Protein AF-A0A182EVX2-F1 (afdb_monomer_lite)

Foldseek 3Di:
DEWEAAPDDPPDRHPDPLSSVLVVLCVVLVHPYHYHHDPFLVVPPVSDDGWDADPVCRPDIDHDPVVSSVVSVVVSPD

pLDDT: mean 85.49, std 11.91, range [38.91, 96.38]

Radius of gyration: 11.96 Å; chains: 1; bounding box: 28×32×27 Å

Secondary structure (DSSP, 8-state):
-EEEEPPPBTTBS-SSHHHHHHHHHHHHTT---EEEE-S-GGGSTTS-S-EEE-SSSTT-EE--HHHHHHHHHHHT--

InterPro domains:
  IPR019564 Mitochondrial outer membrane transport complex Sam37/metaxin, N-terminal domain [PF10568] (19-75)

Sequence (78 aa):
MELYIWPSDFGLP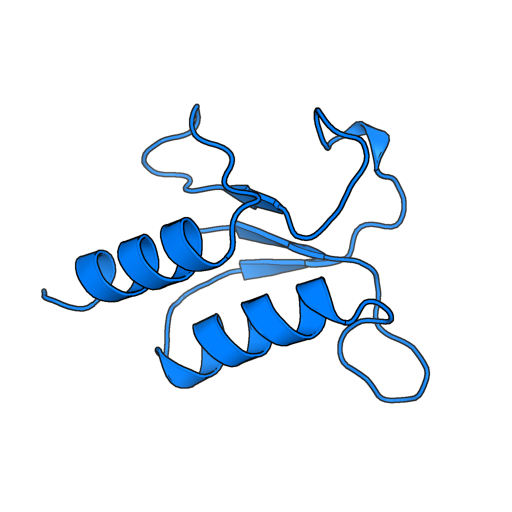SIDSRCLQFMACAKFCAAPVSVIPCCSPWKSQNGEYPMFVDRSNLTEKIFDFDKFADMLRKSGQV

Organism: Onchocerca ochengi (NCBI:txid42157)

Structure (mmCIF, N/CA/C/O backbone):
data_AF-A0A182EVX2-F1
#
_entry.id   AF-A0A182EVX2-F1
#
loop_
_atom_site.group_PDB
_atom_site.id
_atom_site.type_symbol
_atom_site.label_atom_id
_atom_site.label_alt_id
_atom_site.label_comp_id
_atom_site.label_asym_id
_atom_site.label_entity_id
_atom_site.label_seq_id
_atom_site.pdbx_PDB_ins_code
_atom_site.Cartn_x
_atom_site.Cartn_y
_atom_site.Cartn_z
_atom_site.occupancy
_atom_site.B_iso_or_equiv
_atom_site.auth_seq_id
_atom_site.auth_comp_id
_atom_site.auth_asym_id
_atom_site.auth_atom_id
_atom_site.pdbx_PDB_model_num
ATOM 1 N N . MET A 1 1 ? -9.872 5.931 0.619 1.00 88.31 1 MET A N 1
ATOM 2 C CA . MET A 1 1 ? -8.636 5.287 1.092 1.00 88.31 1 MET A CA 1
ATOM 3 C C . MET A 1 1 ? -7.976 4.572 -0.074 1.00 88.31 1 MET A C 1
ATOM 5 O O . MET A 1 1 ? -8.557 3.636 -0.615 1.00 88.31 1 MET A O 1
ATOM 9 N N . GLU A 1 2 ? -6.815 5.048 -0.505 1.00 91.69 2 GLU A N 1
ATOM 10 C CA . GLU A 1 2 ? -6.037 4.482 -1.611 1.00 91.69 2 GLU A CA 1
ATOM 11 C C . GLU A 1 2 ? -4.665 4.055 -1.099 1.00 91.69 2 GLU A C 1
ATOM 13 O O . GLU A 1 2 ? -4.010 4.817 -0.394 1.00 91.69 2 GLU A O 1
ATOM 18 N N . LEU A 1 3 ? -4.227 2.851 -1.455 1.00 93.12 3 LEU A N 1
ATOM 19 C CA . LEU A 1 3 ? -2.911 2.324 -1.121 1.00 93.12 3 LEU A CA 1
ATOM 20 C C . LEU A 1 3 ? -2.143 2.060 -2.411 1.00 93.12 3 LEU A C 1
ATOM 22 O O . LEU A 1 3 ? -2.439 1.117 -3.143 1.00 93.12 3 LEU A O 1
ATOM 26 N N . TYR A 1 4 ? -1.154 2.899 -2.679 1.00 92.75 4 TYR A N 1
ATOM 27 C CA . TYR A 1 4 ? -0.263 2.752 -3.815 1.00 92.75 4 TYR A CA 1
ATOM 28 C C . TYR A 1 4 ? 0.877 1.802 -3.457 1.00 92.75 4 TYR A C 1
ATOM 30 O O . TYR A 1 4 ? 1.546 1.996 -2.439 1.00 92.75 4 TYR A O 1
ATOM 38 N N . ILE A 1 5 ? 1.095 0.790 -4.294 1.00 94.12 5 ILE A N 1
ATOM 39 C CA . ILE A 1 5 ? 2.053 -0.294 -4.046 1.00 94.12 5 ILE A CA 1
ATOM 40 C C . ILE A 1 5 ? 2.929 -0.566 -5.263 1.00 94.12 5 ILE A C 1
ATOM 42 O O . ILE A 1 5 ? 2.560 -0.250 -6.399 1.00 94.12 5 ILE A O 1
ATOM 46 N N . TRP A 1 6 ? 4.047 -1.250 -5.032 1.00 92.81 6 TRP A N 1
ATOM 47 C CA . TRP A 1 6 ? 4.768 -1.908 -6.114 1.00 92.81 6 TRP A CA 1
ATOM 48 C C . TRP A 1 6 ? 3.934 -3.047 -6.728 1.00 92.81 6 TRP A C 1
ATOM 50 O O . TRP A 1 6 ? 3.192 -3.711 -5.996 1.00 92.81 6 TRP A O 1
ATOM 60 N N . PRO A 1 7 ? 4.043 -3.299 -8.046 1.00 92.25 7 PRO A N 1
ATOM 61 C CA . PRO A 1 7 ? 3.286 -4.344 -8.729 1.00 92.25 7 PRO A CA 1
ATOM 62 C C . PRO A 1 7 ? 3.519 -5.743 -8.157 1.00 92.25 7 PRO A C 1
ATOM 64 O O . PRO A 1 7 ? 4.525 -6.014 -7.506 1.00 92.25 7 PRO A O 1
ATOM 67 N N . SER A 1 8 ? 2.575 -6.637 -8.427 1.00 93.56 8 SER A N 1
ATOM 68 C CA . SER A 1 8 ? 2.662 -8.065 -8.122 1.00 93.56 8 SER A CA 1
ATOM 69 C C . SER A 1 8 ? 3.633 -8.790 -9.056 1.00 93.56 8 SER A C 1
ATOM 71 O O . SER A 1 8 ? 3.598 -8.549 -10.262 1.00 93.56 8 SER A O 1
ATOM 73 N N . ASP A 1 9 ? 4.403 -9.733 -8.518 1.00 93.62 9 ASP A N 1
ATOM 74 C CA . ASP A 1 9 ? 5.171 -10.730 -9.277 1.00 93.62 9 ASP A CA 1
ATOM 75 C C . ASP A 1 9 ? 5.405 -11.975 -8.394 1.00 93.62 9 ASP A C 1
ATOM 77 O O . ASP A 1 9 ? 5.080 -11.960 -7.205 1.00 93.62 9 ASP A O 1
ATOM 81 N N . PHE A 1 10 ? 5.933 -13.067 -8.952 1.00 90.25 10 PHE A N 1
ATOM 82 C CA . PHE A 1 10 ? 6.252 -14.317 -8.238 1.00 90.25 10 PHE A CA 1
ATOM 83 C C . PHE A 1 10 ? 5.058 -14.968 -7.511 1.00 90.25 10 PHE A C 1
ATOM 85 O O . PHE A 1 10 ? 5.232 -15.724 -6.557 1.00 90.25 10 PHE A O 1
ATOM 92 N N . GLY A 1 11 ? 3.827 -14.664 -7.936 1.00 92.62 11 GLY A N 1
ATOM 93 C CA . GLY A 1 11 ? 2.606 -15.101 -7.249 1.00 92.62 11 GLY A CA 1
ATOM 94 C C . GLY A 1 11 ? 2.312 -14.347 -5.944 1.00 92.62 11 GLY A C 1
ATOM 95 O O . GLY A 1 11 ? 1.382 -14.714 -5.228 1.00 92.62 11 GLY A O 1
ATOM 96 N N . LEU A 1 12 ? 3.068 -13.288 -5.638 1.00 94.56 12 LEU A N 1
ATOM 97 C CA . LEU A 1 12 ? 2.824 -12.393 -4.513 1.00 94.56 12 LEU A CA 1
ATOM 98 C C . LEU A 1 12 ? 2.027 -11.167 -4.963 1.00 94.56 12 LEU A C 1
ATOM 100 O O . LEU A 1 12 ? 2.194 -10.681 -6.082 1.00 94.56 12 LEU A O 1
ATOM 104 N N . PRO A 1 13 ? 1.189 -10.601 -4.083 1.00 92.38 13 PRO A N 1
ATOM 105 C CA . PRO A 1 13 ? 0.377 -9.447 -4.442 1.00 92.38 13 PRO A CA 1
ATOM 106 C C . PRO A 1 13 ? 1.179 -8.128 -4.530 1.00 92.38 13 PRO A C 1
ATOM 108 O O . PRO A 1 13 ? 0.632 -7.122 -4.969 1.00 92.38 13 PRO A O 1
ATOM 111 N N . SER A 1 14 ? 2.469 -8.130 -4.167 1.00 94.62 14 SER A N 1
ATOM 112 C CA . SER A 1 14 ? 3.452 -7.072 -4.440 1.00 94.62 14 SER A CA 1
ATOM 113 C C . SER A 1 14 ? 4.877 -7.646 -4.364 1.00 94.62 14 SER A C 1
ATOM 115 O O . SER A 1 14 ? 5.107 -8.581 -3.596 1.00 94.62 14 SER A O 1
ATOM 117 N N . ILE A 1 15 ? 5.827 -7.091 -5.125 1.00 93.94 15 ILE A N 1
ATOM 118 C CA . ILE A 1 15 ? 7.262 -7.447 -5.067 1.00 93.94 15 ILE A CA 1
ATOM 119 C C . ILE A 1 15 ? 8.006 -6.876 -3.851 1.00 93.94 15 ILE A C 1
ATOM 121 O O . ILE A 1 15 ? 9.144 -7.259 -3.595 1.00 93.94 15 ILE A O 1
ATOM 125 N N . ASP A 1 16 ? 7.390 -5.952 -3.113 1.00 92.56 16 ASP A N 1
ATOM 126 C CA . ASP A 1 16 ? 8.017 -5.247 -1.995 1.00 92.56 16 ASP A CA 1
ATOM 127 C C . ASP A 1 16 ? 7.427 -5.674 -0.646 1.00 92.56 16 ASP A C 1
ATOM 129 O O . ASP A 1 16 ? 6.208 -5.736 -0.461 1.00 92.56 16 ASP A O 1
ATOM 133 N N . SER A 1 17 ? 8.301 -5.935 0.328 1.00 94.81 17 SER A N 1
ATOM 134 C CA . SER A 1 17 ? 7.907 -6.449 1.643 1.00 94.81 17 SER A CA 1
ATOM 135 C C . SER A 1 17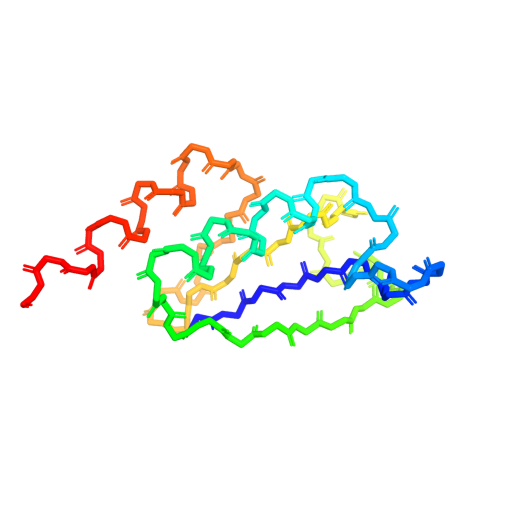 ? 7.074 -5.450 2.450 1.00 94.81 17 SER A C 1
ATOM 137 O O . SER A 1 17 ? 6.126 -5.859 3.125 1.00 94.81 17 SER A O 1
ATOM 139 N N . ARG A 1 18 ? 7.355 -4.143 2.346 1.00 94.50 18 ARG A N 1
ATOM 140 C CA . ARG A 1 18 ? 6.562 -3.104 3.022 1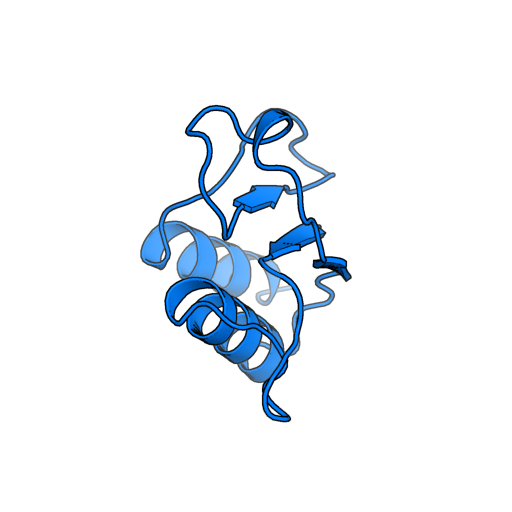.00 94.50 18 ARG A CA 1
ATOM 141 C C . ARG A 1 18 ? 5.167 -3.009 2.410 1.00 94.50 18 ARG A C 1
ATOM 143 O O . ARG A 1 18 ? 4.180 -2.952 3.139 1.00 94.50 18 ARG A O 1
ATOM 150 N N . CYS A 1 19 ? 5.052 -3.069 1.084 1.00 94.69 19 CYS A N 1
ATOM 151 C CA . CYS A 1 19 ? 3.755 -3.097 0.403 1.00 94.69 19 CYS A CA 1
ATOM 152 C C . CYS A 1 19 ? 2.896 -4.287 0.859 1.00 94.69 19 CYS A C 1
ATOM 154 O O . CYS A 1 19 ? 1.720 -4.111 1.190 1.00 94.69 19 CYS A O 1
ATOM 156 N N . LEU A 1 20 ? 3.497 -5.480 0.958 1.00 96.19 20 LEU A N 1
ATOM 157 C CA . LEU A 1 20 ? 2.824 -6.675 1.475 1.00 96.19 20 LEU A CA 1
ATOM 158 C C . LEU A 1 20 ? 2.337 -6.488 2.917 1.00 96.19 20 LEU A C 1
ATOM 160 O O . LEU A 1 20 ? 1.208 -6.869 3.232 1.00 96.19 20 LEU A O 1
ATOM 164 N N . GLN A 1 21 ? 3.148 -5.868 3.776 1.00 96.38 21 GLN A N 1
ATOM 165 C CA . GLN A 1 21 ? 2.790 -5.582 5.166 1.00 96.38 21 GLN A CA 1
ATOM 166 C C . GLN A 1 21 ? 1.553 -4.671 5.265 1.00 96.38 21 GLN A C 1
ATOM 168 O O . GLN A 1 21 ? 0.604 -4.990 5.985 1.00 96.38 21 GLN A O 1
ATOM 173 N N . PHE A 1 22 ? 1.525 -3.569 4.509 1.00 95.75 22 PHE A N 1
ATOM 174 C CA . PHE A 1 22 ? 0.394 -2.632 4.497 1.00 95.75 22 PHE A CA 1
ATOM 175 C C . PHE A 1 22 ? -0.887 -3.296 3.984 1.00 95.75 22 PHE A C 1
ATOM 177 O O . PHE A 1 22 ? -1.954 -3.154 4.582 1.00 95.75 22 PHE A O 1
ATOM 184 N N . MET A 1 23 ? -0.785 -4.066 2.901 1.00 95.38 23 MET A N 1
ATOM 185 C CA . MET A 1 23 ? -1.917 -4.797 2.334 1.00 95.38 23 MET A CA 1
ATOM 186 C C . MET A 1 23 ? -2.466 -5.858 3.285 1.00 95.38 23 MET A C 1
ATOM 188 O O . MET A 1 23 ? -3.683 -5.993 3.415 1.00 95.38 23 MET A O 1
ATOM 192 N N . ALA A 1 24 ? -1.589 -6.608 3.959 1.00 95.69 24 ALA A N 1
ATOM 193 C CA . ALA A 1 24 ? -1.996 -7.597 4.948 1.00 95.69 24 ALA A CA 1
ATOM 194 C C . ALA A 1 24 ? -2.735 -6.930 6.114 1.00 95.69 24 ALA A C 1
ATOM 196 O O . ALA A 1 24 ? -3.816 -7.380 6.485 1.00 95.69 24 ALA A O 1
ATOM 197 N N . CYS A 1 25 ? -2.207 -5.814 6.629 1.00 94.69 25 CYS A N 1
ATOM 198 C CA . CYS A 1 25 ? -2.856 -5.032 7.677 1.00 94.69 25 CYS A CA 1
ATOM 199 C C . CYS A 1 25 ? -4.247 -4.541 7.245 1.00 94.69 25 CYS A C 1
ATOM 201 O O . CYS A 1 25 ? -5.227 -4.832 7.928 1.00 94.69 25 CYS A O 1
ATOM 203 N N . ALA A 1 26 ? -4.366 -3.907 6.072 1.00 93.56 26 ALA A N 1
ATOM 204 C CA . ALA A 1 26 ? -5.654 -3.469 5.529 1.00 93.56 26 ALA A CA 1
ATOM 205 C C . ALA A 1 26 ? -6.666 -4.619 5.422 1.00 93.56 26 ALA A C 1
ATOM 207 O O . ALA A 1 26 ? -7.825 -4.472 5.814 1.00 93.56 26 ALA A O 1
ATOM 208 N N . LYS A 1 27 ? -6.215 -5.779 4.929 1.00 92.62 27 LYS A N 1
ATOM 209 C CA . LYS A 1 27 ? -7.050 -6.970 4.763 1.00 92.62 27 LYS A CA 1
ATOM 210 C C . LYS A 1 27 ? -7.504 -7.551 6.102 1.00 92.62 27 LYS A C 1
ATOM 212 O O . LYS A 1 27 ? -8.676 -7.887 6.237 1.00 92.62 27 LYS A O 1
ATOM 217 N N . PHE A 1 28 ? -6.613 -7.650 7.088 1.00 92.56 28 PHE A N 1
ATOM 218 C CA . PHE A 1 28 ? -6.960 -8.140 8.426 1.00 92.56 28 PHE A CA 1
ATOM 219 C C . PHE A 1 28 ? -7.882 -7.185 9.184 1.00 92.56 28 PHE A C 1
ATOM 221 O O . PHE A 1 28 ? -8.729 -7.640 9.945 1.00 92.56 28 PHE A O 1
ATOM 228 N N . CYS A 1 29 ? -7.778 -5.881 8.931 1.00 90.06 29 CYS A N 1
ATOM 229 C CA . CYS A 1 29 ? -8.708 -4.883 9.454 1.00 90.06 29 CYS A CA 1
ATOM 230 C C . CYS A 1 29 ? -10.041 -4.818 8.688 1.00 90.06 29 CYS A C 1
ATOM 232 O O . CYS A 1 29 ? -10.873 -3.984 9.030 1.00 90.06 29 CYS A O 1
ATOM 234 N N . ALA A 1 30 ? -10.237 -5.639 7.645 1.00 88.94 30 ALA A N 1
ATOM 235 C CA . ALA A 1 30 ? -11.385 -5.572 6.735 1.00 88.94 30 ALA A CA 1
ATOM 236 C C . ALA A 1 30 ? -11.655 -4.148 6.197 1.00 88.94 30 ALA A C 1
ATOM 238 O O . ALA A 1 30 ? -12.796 -3.767 5.936 1.00 88.94 30 ALA A O 1
ATOM 239 N N . ALA A 1 31 ? -10.596 -3.349 6.040 1.00 88.62 31 ALA A N 1
ATOM 240 C CA . ALA A 1 31 ? -10.717 -1.947 5.684 1.00 88.62 31 ALA A CA 1
ATOM 241 C C . ALA A 1 31 ? -11.003 -1.781 4.179 1.00 88.62 31 ALA A C 1
ATOM 243 O O . ALA A 1 31 ? -10.362 -2.448 3.359 1.00 88.62 31 ALA A O 1
ATOM 244 N N . PRO A 1 32 ? -11.903 -0.861 3.780 1.00 88.25 32 PRO A N 1
ATOM 245 C CA . PRO A 1 32 ? -12.236 -0.612 2.378 1.00 88.25 32 PRO A CA 1
ATOM 246 C C . PRO A 1 32 ? -11.147 0.232 1.690 1.00 88.25 32 PRO A C 1
ATOM 248 O O . PRO A 1 32 ? -11.345 1.399 1.345 1.00 88.25 32 PRO A O 1
ATOM 251 N N . VAL A 1 33 ? -9.962 -0.356 1.511 1.00 90.50 33 VAL A N 1
ATOM 252 C CA . VAL A 1 33 ? -8.799 0.288 0.888 1.00 90.50 33 VAL A CA 1
ATOM 253 C C . VAL A 1 33 ? -8.680 -0.138 -0.573 1.00 90.50 33 VAL A C 1
ATOM 255 O O . VAL A 1 33 ? -8.586 -1.324 -0.882 1.00 90.50 33 VAL A O 1
ATOM 258 N N . SER A 1 34 ? -8.634 0.836 -1.483 1.00 92.62 34 SER A N 1
ATOM 259 C CA . SER A 1 34 ? -8.372 0.586 -2.902 1.00 92.62 34 SER A CA 1
ATOM 260 C C . SER A 1 34 ? -6.872 0.435 -3.135 1.00 92.62 34 SER A C 1
ATOM 262 O O . SER A 1 34 ? -6.122 1.393 -2.953 1.00 92.62 34 SER A O 1
ATOM 264 N N . VAL A 1 35 ? -6.428 -0.746 -3.558 1.00 93.50 35 VAL A N 1
ATOM 265 C CA . VAL A 1 35 ? -5.015 -1.020 -3.855 1.00 93.50 35 VAL A CA 1
ATOM 266 C C . VAL A 1 35 ? -4.704 -0.629 -5.300 1.00 93.50 35 VAL A C 1
ATOM 268 O O . VAL A 1 35 ? -5.379 -1.081 -6.222 1.00 93.50 35 VAL A O 1
ATOM 271 N N . ILE A 1 36 ? -3.690 0.214 -5.502 1.00 92.69 36 ILE A N 1
ATOM 272 C CA . ILE A 1 36 ? -3.311 0.767 -6.807 1.00 92.69 36 ILE A CA 1
ATOM 273 C C . ILE A 1 36 ? -1.850 0.396 -7.104 1.00 92.69 36 ILE A C 1
ATOM 275 O O . ILE A 1 36 ? -0.932 1.013 -6.559 1.00 92.69 36 ILE A O 1
ATOM 279 N N . PRO A 1 37 ? -1.598 -0.588 -7.980 1.00 91.50 37 PRO A N 1
ATOM 280 C CA . PRO A 1 37 ? -0.251 -0.902 -8.442 1.00 91.50 37 PRO A CA 1
ATOM 281 C C . PRO A 1 37 ? 0.343 0.259 -9.244 1.00 91.50 37 PRO A C 1
ATOM 283 O O . PRO A 1 37 ? -0.315 0.811 -10.127 1.00 91.50 37 PRO A O 1
ATOM 286 N N . CYS A 1 38 ? 1.589 0.632 -8.960 1.00 88.00 38 CYS A N 1
ATOM 287 C CA . CYS A 1 38 ? 2.298 1.691 -9.673 1.00 88.00 38 CYS A CA 1
ATOM 288 C C . CYS A 1 38 ? 3.754 1.304 -9.943 1.00 88.00 38 CYS A C 1
ATOM 290 O O . CYS A 1 38 ? 4.494 0.946 -9.036 1.00 88.00 38 CYS A O 1
ATOM 292 N N . CYS A 1 39 ? 4.183 1.449 -11.199 1.00 77.50 39 CYS A N 1
ATOM 293 C CA . CYS A 1 39 ? 5.561 1.174 -11.624 1.00 77.50 39 CYS A CA 1
ATOM 294 C C . CYS A 1 39 ? 6.462 2.419 -11.591 1.00 77.50 39 CYS A C 1
ATOM 296 O O . CYS A 1 39 ? 7.648 2.339 -11.894 1.00 77.50 39 CYS A O 1
ATOM 298 N N . SER A 1 40 ? 5.897 3.593 -11.300 1.00 74.81 40 SER A N 1
ATOM 299 C CA . SER A 1 40 ? 6.597 4.874 -11.391 1.00 74.81 40 SER A CA 1
ATOM 300 C C . SER A 1 40 ? 6.499 5.635 -10.071 1.00 74.81 40 SER A C 1
ATOM 302 O O . SER A 1 40 ? 5.434 6.174 -9.765 1.00 74.81 40 SER A O 1
ATOM 304 N N . PRO A 1 41 ? 7.601 5.741 -9.311 1.00 65.50 41 PRO A N 1
ATOM 305 C CA . PRO A 1 41 ? 7.598 6.390 -8.006 1.00 65.50 41 PRO A CA 1
ATOM 306 C C . PRO A 1 41 ? 7.501 7.921 -8.082 1.00 65.50 41 PRO A C 1
ATOM 308 O O . PRO A 1 41 ? 7.384 8.568 -7.051 1.00 65.50 41 PRO A O 1
ATOM 311 N N . TRP A 1 42 ? 7.482 8.519 -9.279 1.00 66.38 42 TRP A N 1
ATOM 312 C CA . TRP A 1 42 ? 7.407 9.973 -9.491 1.00 66.38 42 TRP A CA 1
ATOM 313 C C . TRP A 1 42 ? 6.142 10.638 -8.924 1.00 66.38 42 TRP A C 1
ATOM 315 O O . TRP A 1 42 ? 6.113 11.851 -8.743 1.00 66.38 42 TRP A O 1
ATOM 325 N N . LYS A 1 43 ? 5.088 9.862 -8.633 1.00 61.38 43 LYS A N 1
ATOM 326 C CA . LYS A 1 43 ? 3.894 10.350 -7.914 1.00 61.38 43 LYS A CA 1
ATOM 327 C C . LYS A 1 43 ? 4.086 10.395 -6.389 1.00 61.38 43 LYS A C 1
ATOM 329 O O . LYS A 1 43 ? 3.308 11.046 -5.687 1.00 61.38 43 LYS A O 1
ATOM 334 N N . SER A 1 44 ? 5.098 9.702 -5.872 1.00 62.38 44 SER A N 1
ATOM 335 C CA . SER A 1 44 ? 5.470 9.672 -4.461 1.00 62.38 44 SER A CA 1
ATOM 336 C C . SER A 1 44 ? 6.486 10.766 -4.160 1.00 62.38 44 SER A C 1
ATOM 338 O O . SER A 1 44 ? 7.498 10.892 -4.840 1.00 62.38 44 SER A O 1
ATOM 340 N N . GLN A 1 45 ? 6.222 11.558 -3.120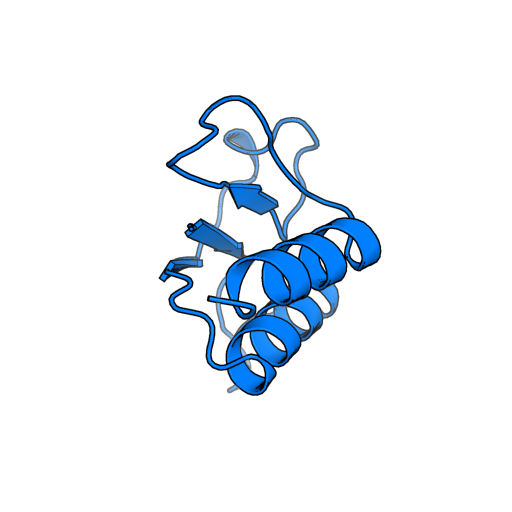 1.00 63.59 45 GLN A N 1
ATOM 341 C CA . GLN A 1 45 ? 7.077 12.683 -2.726 1.00 63.59 45 GLN A CA 1
ATOM 342 C C . GLN A 1 45 ? 8.477 12.221 -2.288 1.00 63.59 45 GLN A C 1
ATOM 344 O O . GLN A 1 45 ? 9.441 12.961 -2.448 1.00 63.59 45 GLN A O 1
ATOM 349 N N . ASN A 1 46 ? 8.579 10.974 -1.817 1.00 66.62 46 ASN A N 1
ATOM 350 C CA . ASN A 1 46 ? 9.825 10.355 -1.368 1.00 66.62 46 ASN A CA 1
ATOM 351 C C . ASN A 1 46 ? 10.360 9.322 -2.372 1.00 66.62 46 ASN A C 1
ATOM 353 O O . ASN A 1 46 ? 11.350 8.660 -2.093 1.00 66.62 46 ASN A O 1
ATOM 357 N N . GLY A 1 47 ? 9.694 9.137 -3.518 1.00 72.12 47 GLY A N 1
ATOM 358 C CA . GLY A 1 47 ? 10.086 8.132 -4.504 1.00 72.12 47 GLY A CA 1
ATOM 359 C C . GLY A 1 47 ? 9.895 6.676 -4.051 1.00 72.12 47 GLY A C 1
ATOM 360 O O . GLY A 1 47 ? 10.399 5.763 -4.698 1.00 72.12 47 GLY A O 1
ATOM 361 N N . GLU A 1 48 ? 9.164 6.443 -2.961 1.00 80.00 48 GLU A N 1
ATOM 362 C CA . GLU A 1 48 ? 8.966 5.110 -2.392 1.00 80.00 48 GLU A CA 1
ATOM 363 C C . GLU A 1 48 ? 7.483 4.749 -2.251 1.00 80.00 48 GLU A C 1
ATOM 365 O O . GLU A 1 48 ? 6.619 5.618 -2.085 1.00 80.00 48 GLU A O 1
ATOM 370 N N . TYR A 1 49 ? 7.224 3.443 -2.300 1.00 88.50 49 TYR A N 1
ATOM 371 C CA . TYR A 1 49 ? 5.974 2.788 -1.923 1.00 88.50 49 TYR A CA 1
ATOM 372 C C . TYR A 1 49 ? 6.248 1.835 -0.745 1.00 88.50 49 TYR A C 1
ATOM 374 O O . TYR A 1 49 ? 7.386 1.370 -0.610 1.00 88.50 49 TYR A O 1
ATOM 382 N N . PRO A 1 50 ? 5.243 1.528 0.095 1.00 92.12 50 PRO A N 1
ATOM 383 C CA . PRO A 1 50 ? 3.826 1.887 -0.025 1.00 92.12 50 PRO A CA 1
ATOM 384 C C . PRO A 1 50 ? 3.515 3.347 0.336 1.00 92.12 50 PRO A C 1
ATOM 386 O O . PRO A 1 50 ? 4.143 3.937 1.208 1.00 92.12 50 PRO A O 1
ATOM 389 N N . MET A 1 51 ? 2.516 3.924 -0.334 1.00 91.62 51 MET A N 1
ATOM 390 C CA . MET A 1 51 ? 1.960 5.240 -0.001 1.00 91.62 51 MET A CA 1
ATOM 391 C C . MET A 1 51 ? 0.460 5.098 0.197 1.00 91.62 51 MET A C 1
ATOM 393 O O . MET A 1 51 ? -0.252 4.691 -0.720 1.00 91.62 51 MET A O 1
ATOM 397 N N . PHE A 1 52 ? -0.024 5.480 1.368 1.00 91.50 52 PHE A N 1
ATOM 398 C CA . PHE A 1 52 ? -1.446 5.554 1.638 1.00 91.50 52 PHE A CA 1
ATOM 399 C C . PHE A 1 52 ? -1.954 6.994 1.526 1.00 91.50 52 PHE A C 1
ATOM 401 O O . PHE A 1 52 ? -1.329 7.926 2.032 1.00 91.50 52 PHE A O 1
ATOM 408 N N . VAL A 1 53 ? -3.101 7.162 0.873 1.00 89.12 53 VAL A N 1
ATOM 409 C CA . VAL A 1 53 ? -3.788 8.442 0.700 1.00 89.12 53 VAL A CA 1
ATOM 410 C C . VAL A 1 53 ? -5.225 8.297 1.180 1.00 89.12 53 VAL A C 1
ATOM 412 O O . VAL A 1 53 ? -6.006 7.493 0.652 1.00 89.12 53 VAL A O 1
ATOM 415 N N . ASP A 1 54 ? -5.602 9.100 2.172 1.00 85.94 54 ASP A N 1
ATOM 416 C CA . ASP A 1 54 ? -7.004 9.246 2.533 1.00 85.94 54 ASP A CA 1
ATOM 417 C C . ASP A 1 54 ? -7.660 10.322 1.662 1.00 85.94 54 ASP A C 1
ATOM 419 O O . ASP A 1 54 ? -7.217 11.465 1.593 1.00 85.94 54 ASP A O 1
ATOM 423 N N . ARG A 1 55 ? -8.752 9.955 0.988 1.00 73.69 55 ARG A N 1
ATOM 424 C CA . ARG A 1 55 ? -9.461 10.862 0.079 1.00 73.69 55 ARG A CA 1
ATOM 425 C C . ARG A 1 55 ? -10.314 11.880 0.846 1.00 73.69 55 ARG A C 1
ATOM 427 O O . ARG A 1 55 ? -10.683 12.899 0.275 1.00 73.69 55 ARG A O 1
ATOM 434 N N . SER A 1 56 ? -10.601 11.618 2.123 1.00 73.75 56 SER A N 1
ATOM 435 C CA . SER A 1 56 ? -11.278 12.562 3.020 1.00 73.75 56 SER A CA 1
ATOM 436 C C . SER A 1 56 ? -10.330 13.661 3.514 1.00 73.75 56 SER A C 1
ATOM 438 O O . SER A 1 56 ? -10.764 14.782 3.757 1.00 73.75 56 SER A O 1
ATOM 440 N N . ASN A 1 57 ? -9.031 13.358 3.601 1.00 66.50 57 ASN A N 1
ATOM 441 C CA . ASN A 1 57 ? -7.966 14.268 4.018 1.00 66.50 57 ASN A CA 1
ATOM 442 C C . ASN A 1 57 ? -6.872 14.312 2.941 1.00 66.50 57 ASN A C 1
ATOM 444 O O . ASN A 1 57 ? -5.745 13.878 3.168 1.00 66.50 57 ASN A O 1
ATOM 448 N N . LEU A 1 58 ? -7.223 14.832 1.755 1.00 62.38 58 LEU A N 1
ATOM 449 C CA . LEU A 1 58 ? -6.420 14.817 0.513 1.00 62.38 58 LEU A CA 1
ATOM 450 C C . LEU A 1 58 ? -4.963 15.310 0.642 1.00 62.38 58 LEU A C 1
ATOM 452 O O . LEU A 1 58 ? -4.164 15.106 -0.273 1.00 62.38 58 LEU A O 1
ATOM 456 N N . THR A 1 59 ? -4.612 15.980 1.737 1.00 64.38 59 THR A N 1
ATOM 457 C CA . THR A 1 59 ? -3.276 16.512 2.019 1.00 64.38 59 THR A CA 1
ATOM 458 C C . THR A 1 59 ? -2.356 15.549 2.768 1.00 64.38 59 THR A C 1
ATOM 460 O O . THR A 1 59 ? -1.140 15.710 2.665 1.00 64.38 59 THR A O 1
ATOM 463 N N . GLU A 1 60 ? -2.870 14.549 3.491 1.00 76.12 60 GLU A N 1
ATOM 464 C CA . GLU A 1 60 ? -2.024 13.663 4.298 1.00 76.12 60 GLU A CA 1
ATOM 465 C C . GLU A 1 60 ? -1.662 12.379 3.538 1.00 76.12 60 GLU A C 1
ATOM 467 O O . GLU A 1 60 ? -2.492 11.505 3.286 1.00 76.12 60 GLU A O 1
ATOM 472 N N . LYS A 1 61 ? -0.381 12.271 3.166 1.00 86.75 61 LYS A N 1
ATOM 473 C CA . LYS A 1 61 ? 0.218 11.049 2.620 1.00 86.75 61 LYS A CA 1
ATOM 474 C C . LYS A 1 61 ? 0.904 10.293 3.750 1.00 86.75 61 LYS A C 1
ATOM 476 O O . LYS A 1 61 ? 1.817 10.826 4.381 1.00 86.75 61 LYS A O 1
ATOM 481 N N . ILE A 1 62 ? 0.494 9.051 3.982 1.00 89.50 62 ILE A N 1
ATOM 482 C CA . ILE A 1 62 ? 1.051 8.205 5.038 1.00 89.50 62 ILE A CA 1
ATOM 483 C C . ILE A 1 62 ? 2.001 7.186 4.409 1.00 89.50 62 ILE A C 1
ATOM 485 O O . ILE A 1 62 ? 1.612 6.408 3.539 1.00 89.50 62 ILE A O 1
ATOM 489 N N . PHE A 1 63 ? 3.247 7.198 4.875 1.00 90.25 63 PHE A N 1
ATOM 490 C CA . PHE A 1 63 ? 4.298 6.245 4.496 1.00 90.25 63 PHE A CA 1
ATOM 491 C C . PHE A 1 63 ? 4.718 5.346 5.666 1.00 90.25 63 PHE A 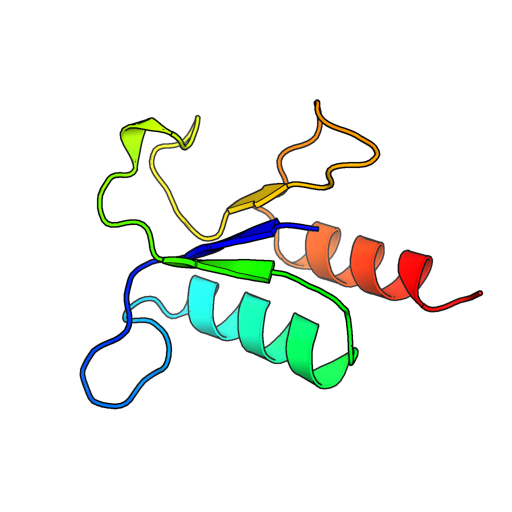C 1
ATOM 493 O O . PHE A 1 63 ? 5.327 4.301 5.464 1.00 90.25 63 PHE A O 1
ATOM 500 N N . ASP A 1 64 ? 4.407 5.770 6.890 1.00 92.12 64 ASP A N 1
ATOM 501 C CA . ASP A 1 64 ? 4.756 5.070 8.119 1.00 92.12 64 ASP A CA 1
ATOM 502 C C . ASP A 1 64 ? 3.694 4.020 8.469 1.00 92.12 64 ASP A C 1
ATOM 504 O O . ASP A 1 64 ? 2.491 4.291 8.397 1.00 92.12 64 ASP A O 1
ATOM 508 N N . PHE A 1 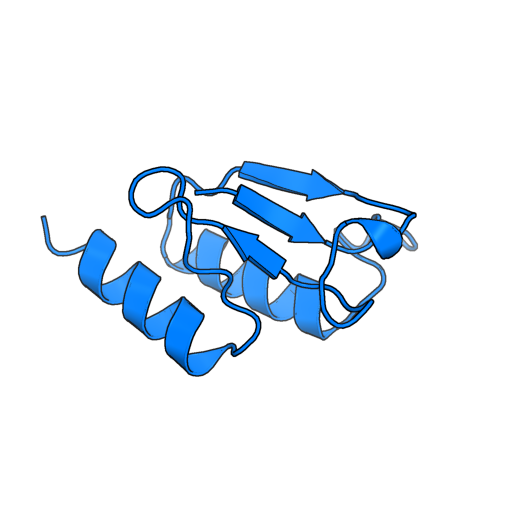65 ? 4.144 2.816 8.823 1.00 93.50 65 PHE A N 1
ATOM 509 C CA . PHE A 1 65 ? 3.249 1.688 9.068 1.00 93.50 65 PHE A CA 1
ATOM 510 C C . PHE A 1 65 ? 2.423 1.863 10.342 1.00 93.50 65 PHE A C 1
ATOM 512 O O . PHE A 1 65 ? 1.224 1.586 10.325 1.00 93.50 65 PHE A O 1
ATOM 519 N N . ASP A 1 66 ? 3.029 2.351 11.423 1.00 94.00 66 ASP A N 1
ATOM 520 C CA . ASP A 1 66 ? 2.339 2.496 12.705 1.00 94.00 66 ASP A CA 1
ATOM 521 C C . ASP A 1 66 ? 1.235 3.551 12.595 1.00 94.00 66 ASP A C 1
ATOM 523 O O . ASP A 1 66 ? 0.088 3.302 12.974 1.00 94.00 66 ASP A O 1
ATOM 527 N N . LYS A 1 67 ? 1.524 4.683 11.936 1.00 92.12 67 LYS A N 1
ATOM 528 C CA . LYS A 1 67 ? 0.505 5.693 11.606 1.00 92.12 67 LYS A CA 1
ATOM 529 C C . LYS A 1 67 ? -0.622 5.131 10.744 1.00 92.12 67 LYS A C 1
ATOM 531 O O . LYS A 1 67 ? -1.789 5.459 10.966 1.00 92.12 67 LYS A O 1
ATOM 536 N N . PHE A 1 68 ? -0.292 4.301 9.755 1.00 92.62 68 PHE A N 1
ATOM 537 C CA . PHE A 1 68 ? -1.285 3.664 8.896 1.00 92.62 68 PHE A CA 1
ATOM 538 C C . PHE A 1 68 ? -2.197 2.713 9.686 1.00 92.62 68 PHE A C 1
ATOM 540 O O . PHE A 1 68 ? -3.422 2.809 9.579 1.00 92.62 68 PHE A O 1
ATOM 547 N N . ALA A 1 69 ? -1.624 1.846 10.521 1.00 92.94 69 ALA A N 1
ATOM 548 C CA . ALA A 1 69 ? -2.373 0.915 11.360 1.00 92.94 69 ALA A CA 1
ATOM 549 C C . ALA A 1 69 ? -3.264 1.645 12.380 1.00 92.94 69 ALA A C 1
ATOM 551 O O . ALA A 1 69 ? -4.419 1.264 12.588 1.00 92.94 69 ALA A O 1
ATOM 552 N N . ASP A 1 70 ? -2.762 2.726 12.979 1.00 91.06 70 ASP A N 1
ATOM 553 C CA . ASP A 1 70 ? -3.532 3.570 13.892 1.00 91.06 70 ASP A CA 1
ATOM 554 C C . ASP A 1 70 ? -4.707 4.261 13.197 1.00 91.06 70 ASP A C 1
ATOM 556 O O . ASP A 1 70 ? -5.802 4.330 13.761 1.00 91.06 70 ASP A O 1
ATOM 560 N N . MET A 1 71 ? -4.507 4.743 11.968 1.00 88.69 71 MET A N 1
ATOM 561 C CA . MET A 1 71 ? -5.573 5.335 11.160 1.00 88.69 71 MET A CA 1
ATOM 562 C C . MET A 1 71 ? -6.658 4.298 10.846 1.00 88.69 71 MET A C 1
ATOM 564 O O . MET A 1 71 ? -7.836 4.558 11.098 1.00 88.69 71 MET A O 1
ATOM 568 N N . LEU A 1 72 ? -6.273 3.095 10.402 1.00 88.81 72 LEU A N 1
ATOM 569 C CA . LEU A 1 72 ? -7.229 2.016 10.143 1.00 88.81 72 LEU A CA 1
ATOM 570 C C . LEU A 1 72 ? -8.022 1.648 11.400 1.00 88.81 72 LEU A C 1
ATOM 572 O O . LEU A 1 72 ? -9.248 1.532 11.339 1.00 88.81 72 LEU A O 1
ATOM 576 N N . ARG A 1 73 ? -7.352 1.549 12.554 1.00 85.88 73 ARG A N 1
ATOM 577 C CA . ARG A 1 73 ? -8.005 1.258 13.836 1.00 85.88 73 ARG A CA 1
ATOM 578 C C . ARG A 1 73 ? -9.034 2.322 14.215 1.00 85.88 73 ARG A C 1
ATOM 580 O O . ARG A 1 73 ? -10.124 1.964 14.643 1.00 85.88 73 ARG A O 1
ATOM 587 N N . LYS A 1 74 ? -8.716 3.608 14.036 1.00 82.81 74 LYS A N 1
ATOM 588 C CA . LYS A 1 74 ? -9.653 4.718 14.296 1.00 82.81 74 LYS A CA 1
ATOM 589 C C . LYS A 1 74 ? -10.840 4.703 13.333 1.00 82.81 74 LYS A C 1
ATOM 591 O O . LYS A 1 74 ? -11.959 4.977 13.745 1.00 82.81 74 LYS A O 1
ATOM 596 N N . SER A 1 75 ? -10.607 4.356 12.067 1.00 75.38 75 SER A N 1
ATOM 597 C CA . SER A 1 75 ? -11.659 4.321 11.045 1.00 75.38 75 SER A CA 1
ATOM 598 C C . SER A 1 75 ? -12.669 3.177 11.216 1.00 75.38 75 SER A C 1
ATOM 600 O O . SER A 1 75 ? -13.782 3.286 10.717 1.00 75.38 75 SER A O 1
ATOM 602 N N . GLY A 1 76 ? -12.303 2.103 11.927 1.00 65.62 76 GLY A N 1
ATOM 603 C CA . GLY A 1 76 ? -13.165 0.943 12.186 1.00 65.62 76 GLY A CA 1
ATOM 604 C C . GLY A 1 76 ? -13.968 0.990 13.493 1.00 65.62 76 GLY A C 1
ATOM 605 O O . GLY A 1 76 ? -14.673 0.031 13.783 1.00 65.62 76 GLY A O 1
ATOM 606 N N . GLN A 1 77 ? -13.858 2.055 14.297 1.00 56.84 77 GLN A N 1
ATOM 607 C CA . GLN A 1 77 ? -14.586 2.218 15.572 1.00 56.84 77 GLN A CA 1
ATOM 608 C C . GLN A 1 77 ? -15.948 2.930 15.427 1.00 56.84 77 GLN A C 1
ATOM 610 O O . GLN A 1 77 ? -16.420 3.548 16.381 1.00 56.84 77 GLN A O 1
ATOM 615 N N . VAL A 1 78 ? -16.568 2.867 14.245 1.00 38.91 78 VAL A N 1
ATOM 616 C CA . VAL A 1 78 ? -17.919 3.402 13.981 1.00 38.91 78 VAL A CA 1
ATOM 617 C C . VAL A 1 78 ? -19.012 2.370 14.213 1.00 38.91 78 VAL A C 1
ATOM 619 O O . VAL A 1 78 ? -18.802 1.193 13.848 1.00 38.91 78 VAL A O 1
#